Protein AF-A0A3S3U5F5-F1 (afdb_monomer)

Radius of gyration: 26.41 Å; Cα contacts (8 Å, |Δi|>4): 62; chains: 1; bounding box: 65×64×50 Å

Mean predicted aligned error: 14.67 Å

Sequence (119 aa):
MKKSYLFFKGLLLVVLMTSCSSEEALIKENTTAFEISKTPEMQGFESALKTYLRGKKENAGNKSNLKEEDTKIMKEKTILLLNSIGKSELATQETMETDQLMLLALREYSKKLTEMRKQ

pLDDT: mean 76.59, std 20.49, range [37.47, 97.62]

Solvent-accessible surface area (backbone atoms only — not comparable to full-atom values): 7612 Å² total; per-residue (Å²): 135,90,81,86,90,82,88,83,88,76,89,78,89,80,96,79,84,90,80,83,80,87,71,92,84,78,79,85,73,79,81,69,76,77,76,74,86,71,53,73,44,54,54,48,27,53,53,31,49,53,52,40,53,47,36,50,60,77,25,73,88,45,96,78,66,60,51,67,64,48,51,50,49,34,40,53,29,37,33,50,32,26,43,74,74,73,37,44,83,67,39,71,50,74,88,54,55,54,69,60,51,44,53,52,38,54,56,55,48,53,51,51,57,53,52,64,70,74,107

Structure (mmCIF, N/CA/C/O backbone):
data_AF-A0A3S3U5F5-F1
#
_entry.id   AF-A0A3S3U5F5-F1
#
loop_
_atom_site.group_PDB
_atom_site.id
_atom_site.type_symbol
_atom_site.label_atom_id
_atom_site.label_alt_id
_atom_site.label_comp_id
_atom_site.label_asym_id
_atom_site.label_entity_id
_atom_site.label_seq_id
_atom_site.pdbx_PDB_ins_code
_atom_site.Cartn_x
_atom_site.Cartn_y
_atom_site.Cartn_z
_atom_site.occupancy
_atom_site.B_iso_or_equiv
_atom_site.auth_seq_id
_atom_site.auth_comp_id
_atom_site.auth_asym_id
_atom_site.auth_atom_id
_atom_site.pdbx_PDB_model_num
ATOM 1 N N . MET A 1 1 ? -50.020 -48.601 -37.629 1.00 37.47 1 MET A N 1
ATOM 2 C CA . MET A 1 1 ? -49.429 -49.918 -37.281 1.00 37.47 1 MET A CA 1
ATOM 3 C C . MET A 1 1 ? -48.067 -49.629 -36.638 1.00 37.47 1 MET A C 1
ATOM 5 O O . MET A 1 1 ? -47.303 -48.922 -37.268 1.00 37.47 1 MET A O 1
ATOM 9 N N . LYS A 1 2 ? -47.864 -49.788 -35.312 1.00 39.41 2 LYS A N 1
ATOM 10 C CA . LYS A 1 2 ? -47.395 -51.012 -34.596 1.00 39.41 2 LYS A CA 1
ATOM 11 C C . LYS A 1 2 ? -46.125 -51.573 -35.276 1.00 39.41 2 LYS A C 1
ATOM 13 O O . LYS A 1 2 ? -46.252 -51.955 -36.426 1.00 39.41 2 LYS A O 1
ATOM 18 N N . LYS A 1 3 ? -44.916 -51.663 -34.696 1.00 46.31 3 LYS A N 1
ATOM 19 C CA . LYS A 1 3 ? -44.437 -52.094 -33.355 1.00 46.31 3 LYS A CA 1
ATOM 20 C C . LYS A 1 3 ? -42.905 -51.807 -33.292 1.00 46.31 3 LYS A C 1
ATOM 22 O O . LYS A 1 3 ? -42.251 -51.982 -34.308 1.00 46.31 3 LYS A O 1
ATOM 27 N N . SER A 1 4 ? -42.354 -51.192 -32.234 1.00 51.16 4 SER A N 1
ATOM 28 C CA . SER A 1 4 ? -41.715 -51.839 -31.053 1.00 51.16 4 SER A CA 1
ATOM 29 C C . SER A 1 4 ? -40.388 -52.557 -31.369 1.00 51.16 4 SER A C 1
ATOM 31 O O . SER A 1 4 ? -40.407 -53.530 -32.105 1.00 51.16 4 SER A O 1
ATOM 33 N N . TYR A 1 5 ? -39.223 -52.031 -30.962 1.00 50.66 5 TYR A N 1
ATOM 34 C CA . TYR A 1 5 ? -38.514 -52.138 -29.658 1.00 50.66 5 TYR A CA 1
ATOM 35 C C . TYR A 1 5 ? -37.307 -53.076 -29.789 1.00 50.66 5 TYR A C 1
ATOM 37 O O . TYR A 1 5 ? -37.483 -54.189 -30.256 1.00 50.66 5 TYR A O 1
ATOM 45 N N . LEU A 1 6 ? -36.134 -52.631 -29.322 1.00 49.69 6 LEU A N 1
ATOM 46 C CA . LEU A 1 6 ? -35.053 -53.407 -28.678 1.00 49.69 6 LEU A CA 1
ATOM 47 C C . LEU A 1 6 ? -33.972 -52.380 -28.276 1.00 49.69 6 LEU A C 1
ATOM 49 O O . LEU A 1 6 ? -33.249 -51.865 -29.116 1.00 49.69 6 LEU A O 1
ATOM 53 N N . PHE A 1 7 ? -34.050 -51.793 -27.080 1.00 48.00 7 PHE A N 1
ATOM 54 C CA . PHE A 1 7 ? -33.341 -52.254 -25.879 1.00 48.00 7 PHE A CA 1
ATOM 55 C C . PHE A 1 7 ? -31.877 -52.629 -26.142 1.00 48.00 7 PHE A C 1
ATOM 57 O O . PHE A 1 7 ? -31.572 -53.791 -26.387 1.00 48.00 7 PHE A O 1
ATOM 64 N N . PHE A 1 8 ? -30.970 -51.673 -25.933 1.00 50.16 8 PHE A N 1
ATOM 65 C CA . PHE A 1 8 ? -29.679 -52.002 -25.342 1.00 50.16 8 PHE A CA 1
ATOM 66 C C . PHE A 1 8 ? -29.500 -51.228 -24.038 1.00 50.16 8 PHE A C 1
ATOM 68 O O . PHE A 1 8 ? -29.284 -50.020 -24.001 1.00 50.16 8 PHE A O 1
ATOM 75 N N . LYS A 1 9 ? -29.713 -51.982 -22.959 1.00 49.81 9 LYS A N 1
ATOM 76 C CA . LYS A 1 9 ? -29.387 -51.656 -21.578 1.00 49.81 9 LYS A CA 1
ATOM 77 C C . LYS A 1 9 ? -27.872 -51.501 -21.430 1.00 49.81 9 LYS A C 1
ATOM 79 O O . LYS A 1 9 ? -27.114 -52.297 -21.972 1.00 49.81 9 LYS A O 1
ATOM 84 N N . GLY A 1 10 ? -27.486 -50.541 -20.603 1.00 49.06 10 GLY A N 1
ATOM 85 C CA . GLY A 1 10 ? -26.135 -50.316 -20.092 1.00 49.06 10 GLY A CA 1
ATOM 86 C C . GLY A 1 10 ? -26.070 -48.876 -19.593 1.00 49.06 10 GLY A C 1
ATOM 87 O O . GLY A 1 10 ? -25.614 -48.001 -20.308 1.00 49.06 10 GLY A O 1
ATOM 88 N N . LEU A 1 11 ? -26.780 -48.495 -18.527 1.00 49.59 11 LEU A N 1
ATOM 89 C CA . LEU A 1 11 ? -26.450 -48.802 -17.131 1.00 49.59 11 LEU A CA 1
ATOM 90 C C . LEU A 1 11 ? -24.941 -48.693 -16.874 1.00 49.59 11 LEU A C 1
ATOM 92 O O . LEU A 1 11 ? -24.256 -49.702 -16.966 1.00 49.59 11 LEU A O 1
ATOM 96 N N . LEU A 1 12 ? -24.454 -47.500 -16.525 1.00 46.97 12 LEU A N 1
ATOM 97 C CA . LEU A 1 12 ? -23.824 -47.262 -15.221 1.00 46.97 12 LEU A CA 1
ATOM 98 C C . LEU A 1 12 ? -23.397 -45.791 -15.065 1.00 46.97 12 LEU A C 1
ATOM 100 O O . LEU A 1 12 ? -22.743 -45.262 -15.952 1.00 46.97 12 LEU A O 1
ATOM 104 N N . LEU A 1 13 ? -23.681 -45.237 -13.876 1.00 46.31 13 LEU A N 1
ATOM 105 C CA . LEU A 1 13 ? -22.873 -44.249 -13.138 1.00 46.31 13 LEU A CA 1
ATOM 1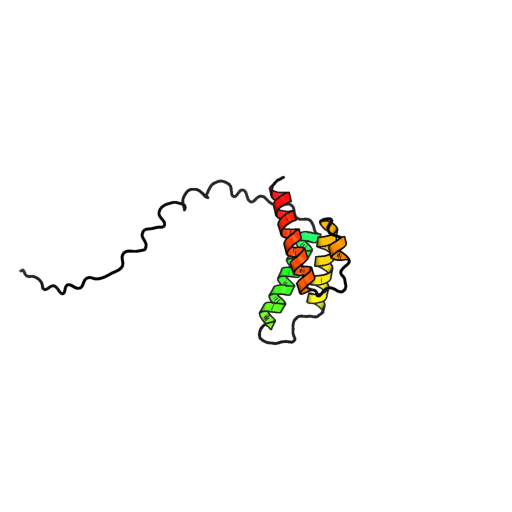06 C C . LEU A 1 13 ? -22.640 -42.872 -13.820 1.00 46.31 13 LEU A C 1
ATOM 108 O O . LEU A 1 13 ? -22.020 -42.780 -14.862 1.00 46.31 13 LEU A O 1
ATOM 112 N N . VAL A 1 14 ? -23.021 -41.712 -13.279 1.00 52.97 14 VAL A N 1
ATOM 113 C CA . VAL A 1 14 ? -22.995 -41.253 -11.885 1.00 52.97 14 VAL A CA 1
ATOM 114 C C . VAL A 1 14 ? -24.032 -40.131 -11.729 1.00 52.97 14 VAL A C 1
ATOM 116 O O . VAL A 1 14 ? -23.903 -39.055 -12.308 1.00 52.97 14 VAL A O 1
ATOM 119 N N . VAL A 1 15 ? -25.049 -40.376 -10.903 1.00 56.69 15 VAL A N 1
ATOM 120 C CA . VAL A 1 15 ? -25.854 -39.332 -10.260 1.00 56.69 15 VAL A CA 1
ATOM 121 C C . VAL A 1 15 ? -25.038 -38.833 -9.072 1.00 56.69 15 VAL A C 1
ATOM 123 O O . VAL A 1 15 ? -25.071 -39.452 -8.017 1.00 56.69 15 VAL A O 1
ATOM 126 N N . LEU A 1 16 ? -24.274 -37.757 -9.252 1.00 54.06 16 LEU A N 1
ATOM 127 C CA . LEU A 1 16 ? -23.694 -36.962 -8.162 1.00 54.06 16 LEU A CA 1
ATOM 128 C C . LEU A 1 16 ? -23.513 -35.516 -8.636 1.00 54.06 16 LEU A C 1
ATOM 130 O O . LEU A 1 16 ? -22.391 -35.092 -8.857 1.00 54.06 16 LEU A O 1
ATOM 134 N N . MET A 1 17 ? -24.612 -34.776 -8.812 1.00 50.06 17 MET A N 1
ATOM 135 C CA . MET A 1 17 ? -24.623 -33.301 -8.723 1.00 50.06 17 MET A CA 1
ATOM 136 C C . MET A 1 17 ? -25.990 -32.785 -8.226 1.00 50.06 17 MET A C 1
ATOM 138 O O . MET A 1 17 ? -26.480 -31.752 -8.664 1.00 50.06 17 MET A O 1
ATOM 142 N N . THR A 1 18 ? -26.633 -33.497 -7.297 1.00 53.19 18 THR A N 1
ATOM 143 C CA . THR A 1 18 ? -27.772 -32.964 -6.525 1.00 53.19 18 THR A CA 1
ATOM 144 C C . THR A 1 18 ? -27.376 -32.823 -5.062 1.00 53.19 18 THR A C 1
ATOM 146 O O . THR A 1 18 ? -27.970 -33.448 -4.193 1.00 53.19 18 THR A O 1
ATOM 149 N N . SER A 1 19 ? -26.344 -32.012 -4.820 1.00 48.69 19 SER A N 1
ATOM 150 C CA . SER A 1 19 ? -25.985 -31.492 -3.496 1.00 48.69 19 SER A CA 1
ATOM 151 C C . SER A 1 19 ? -25.364 -30.100 -3.639 1.00 48.69 19 SER A C 1
ATOM 153 O O . SER A 1 19 ? -24.188 -29.896 -3.375 1.00 48.69 19 SER A O 1
ATOM 155 N N . CYS A 1 20 ? -26.165 -29.139 -4.087 1.00 54.16 20 CYS A N 1
ATOM 156 C CA . CYS A 1 20 ? -26.112 -27.775 -3.558 1.00 54.16 20 CYS A CA 1
ATOM 157 C C . CYS A 1 20 ? -27.555 -27.256 -3.521 1.00 54.16 20 CYS A C 1
ATOM 159 O O . CYS A 1 20 ? -27.953 -26.311 -4.192 1.00 54.16 20 CYS A O 1
ATOM 161 N N . SER A 1 21 ? -28.388 -28.022 -2.814 1.00 44.03 21 SER A N 1
ATOM 162 C CA . SER A 1 21 ? -29.671 -27.554 -2.317 1.00 44.03 21 SER A CA 1
ATOM 163 C C . SER A 1 21 ? -29.370 -26.643 -1.137 1.00 44.03 21 SER A C 1
ATOM 165 O O . SER A 1 21 ? -28.746 -27.094 -0.181 1.00 44.03 21 SER A O 1
ATOM 167 N N . SER A 1 22 ? -29.898 -25.422 -1.205 1.00 53.56 22 SER A N 1
ATOM 168 C CA . SER A 1 22 ? -29.941 -24.423 -0.135 1.00 53.56 22 SER A CA 1
ATOM 169 C C . SER A 1 22 ? -28.671 -23.594 0.051 1.00 53.56 22 SER A C 1
ATOM 171 O O . SER A 1 22 ? -27.811 -23.957 0.839 1.00 53.56 22 SER A O 1
ATOM 173 N N . GLU A 1 23 ? -28.628 -22.445 -0.638 1.00 45.81 23 GLU A N 1
ATOM 174 C CA . GLU A 1 23 ? -28.332 -21.128 -0.026 1.00 45.81 23 GLU A CA 1
ATOM 175 C C . GLU A 1 23 ? -28.422 -19.933 -1.007 1.00 45.81 23 GLU A C 1
ATOM 177 O O . GLU A 1 23 ? -28.123 -18.803 -0.642 1.00 45.81 23 GLU A O 1
ATOM 182 N N . GLU A 1 24 ? -28.918 -20.103 -2.238 1.00 47.22 24 GLU A N 1
ATOM 183 C CA . GLU A 1 24 ? -28.978 -18.993 -3.215 1.00 47.22 24 GLU A CA 1
ATOM 184 C C . GLU A 1 24 ? -30.176 -18.026 -3.056 1.00 47.22 24 GLU A C 1
ATOM 186 O O . GLU A 1 24 ? -30.384 -17.155 -3.899 1.00 47.22 24 GLU A O 1
ATOM 191 N N . ALA A 1 25 ? -30.958 -18.117 -1.973 1.00 45.50 25 ALA A N 1
ATOM 192 C CA . ALA A 1 25 ? -32.168 -17.300 -1.783 1.00 45.50 25 ALA A CA 1
ATOM 193 C C . ALA A 1 25 ? -32.177 -16.390 -0.536 1.00 45.50 25 ALA A C 1
ATOM 195 O O . ALA A 1 25 ? -33.191 -15.747 -0.2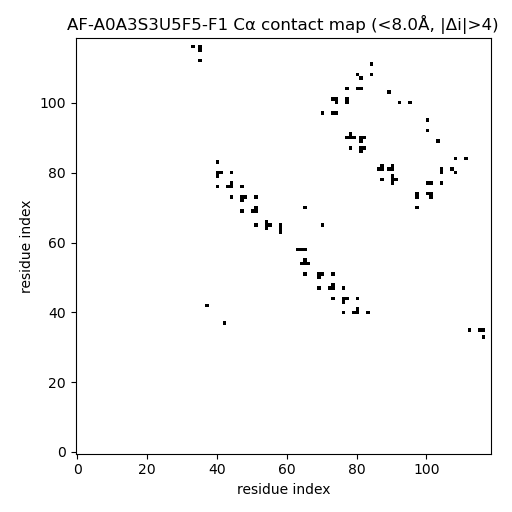79 1.00 45.50 25 ALA A O 1
ATOM 196 N N . LEU A 1 26 ? -31.075 -16.285 0.220 1.00 43.16 26 LEU A N 1
ATOM 197 C CA . LEU A 1 26 ? -31.007 -15.472 1.453 1.00 43.16 26 LEU A CA 1
ATOM 198 C C . LEU A 1 26 ? -29.810 -14.508 1.520 1.00 43.16 26 LEU A C 1
ATOM 200 O O . LEU A 1 26 ? -29.434 -14.051 2.592 1.00 43.16 26 LEU A O 1
ATOM 204 N N . ILE A 1 27 ? -29.235 -14.134 0.374 1.00 43.69 27 ILE A N 1
ATOM 205 C CA . ILE A 1 27 ? -28.261 -13.029 0.289 1.00 43.69 27 ILE A CA 1
ATOM 206 C C . ILE A 1 27 ? -28.754 -12.001 -0.735 1.00 43.69 27 ILE A C 1
ATOM 208 O O . ILE A 1 27 ? -28.056 -11.610 -1.667 1.00 43.69 27 ILE A O 1
ATOM 212 N N . LYS A 1 28 ? -30.024 -11.607 -0.619 1.00 42.12 28 LYS A N 1
ATOM 213 C CA . LYS A 1 28 ? -30.588 -10.476 -1.375 1.00 42.12 28 LYS A CA 1
ATOM 214 C C . LYS A 1 28 ? -31.117 -9.356 -0.482 1.00 42.12 28 LYS A C 1
ATOM 216 O O . LYS A 1 28 ? -31.659 -8.382 -0.991 1.00 42.12 28 LYS A O 1
ATOM 221 N N . GLU A 1 29 ? -30.885 -9.459 0.822 1.00 41.56 29 GLU A N 1
ATOM 222 C CA . GLU A 1 29 ? -31.082 -8.383 1.784 1.00 41.56 29 GLU A CA 1
ATOM 223 C C . GLU A 1 29 ? -29.735 -8.040 2.424 1.00 41.56 29 GLU A C 1
ATOM 225 O O . GLU A 1 29 ? -29.025 -8.909 2.921 1.00 41.56 29 GLU A O 1
ATOM 230 N N . ASN A 1 30 ? -29.407 -6.749 2.415 1.00 43.22 30 ASN A N 1
ATOM 231 C CA . ASN A 1 30 ? -28.295 -6.116 3.126 1.00 43.22 30 ASN A CA 1
ATOM 232 C C . ASN A 1 30 ? -26.916 -5.999 2.449 1.00 43.22 30 ASN A C 1
ATOM 234 O O . ASN A 1 30 ? -25.911 -5.783 3.122 1.00 43.22 30 ASN A O 1
ATOM 238 N N . THR A 1 31 ? -26.849 -5.976 1.117 1.00 45.72 31 THR A N 1
ATOM 239 C CA . THR A 1 31 ? -25.819 -5.178 0.424 1.00 45.72 31 THR A CA 1
ATOM 240 C C . THR A 1 31 ? -26.318 -3.748 0.217 1.00 45.72 31 THR A C 1
ATOM 242 O O . THR A 1 31 ? -26.286 -3.210 -0.887 1.00 45.72 31 THR A O 1
ATOM 245 N N . THR A 1 32 ? -26.732 -3.068 1.291 1.00 46.50 32 THR A N 1
ATOM 246 C CA . THR A 1 32 ? -26.422 -1.637 1.345 1.00 46.50 32 THR A CA 1
ATOM 247 C C . THR A 1 32 ? -24.911 -1.580 1.206 1.00 46.50 32 THR A C 1
ATOM 249 O O . THR A 1 32 ? -24.201 -2.035 2.104 1.00 46.50 32 THR A O 1
ATOM 252 N N . ALA A 1 33 ? -24.422 -1.182 0.032 1.00 54.38 33 ALA A N 1
ATOM 253 C CA . ALA A 1 33 ? -23.010 -0.959 -0.203 1.00 54.38 33 ALA A CA 1
ATOM 254 C C . ALA A 1 33 ? -22.555 0.021 0.876 1.00 54.38 33 ALA A C 1
ATOM 256 O O . ALA A 1 33 ? -22.835 1.211 0.793 1.00 54.38 33 ALA A O 1
ATOM 257 N N . PHE A 1 34 ? -21.978 -0.507 1.955 1.00 54.59 34 PHE A N 1
ATOM 258 C CA . PHE A 1 34 ? -21.454 0.302 3.033 1.00 54.59 34 PHE A CA 1
ATOM 259 C C . PHE A 1 34 ? -20.271 1.034 2.422 1.00 54.59 34 PHE A C 1
ATOM 261 O O . PHE A 1 34 ? -19.203 0.453 2.203 1.00 54.59 34 PHE A O 1
ATOM 268 N N . GLU A 1 35 ? -20.522 2.269 2.006 1.00 67.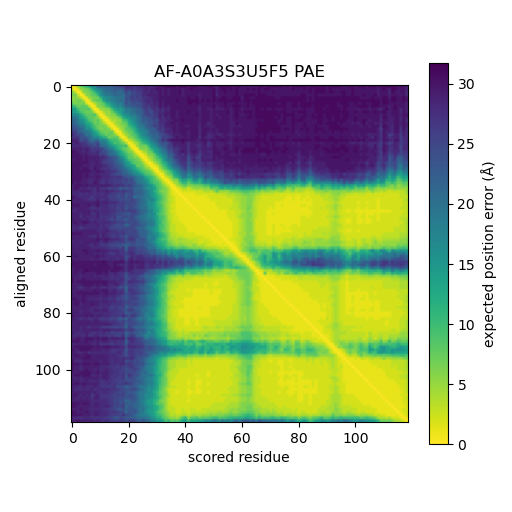12 35 GLU A N 1
ATOM 269 C CA . GLU A 1 35 ? -19.542 3.105 1.349 1.00 67.12 35 GLU A CA 1
ATOM 270 C C . GLU A 1 35 ? -18.566 3.567 2.426 1.00 67.12 35 GLU A C 1
ATOM 272 O O . GLU A 1 35 ? -18.770 4.558 3.122 1.00 67.12 35 GLU A O 1
ATOM 277 N N . ILE A 1 36 ? -17.519 2.765 2.625 1.00 74.25 36 ILE A N 1
ATOM 278 C CA . ILE A 1 36 ? -16.393 3.140 3.469 1.00 74.25 36 ILE A CA 1
ATOM 279 C C . ILE A 1 36 ? -15.823 4.427 2.869 1.00 74.25 36 ILE A C 1
ATOM 281 O O . ILE A 1 36 ? -15.257 4.395 1.774 1.00 74.25 36 ILE A O 1
ATOM 285 N N . SER A 1 37 ? -15.966 5.547 3.579 1.00 86.19 37 SER A N 1
ATOM 286 C CA . SER A 1 37 ? -15.366 6.822 3.181 1.00 86.19 37 SER A CA 1
ATOM 287 C C . SER A 1 37 ? -13.843 6.710 3.286 1.00 86.19 37 SER A C 1
ATOM 289 O O . SER A 1 37 ? -13.259 6.820 4.366 1.00 86.19 37 SER A O 1
ATOM 291 N N . LYS A 1 38 ? -13.200 6.374 2.163 1.00 88.94 38 LYS A N 1
ATOM 292 C CA . LYS A 1 38 ? -11.748 6.182 2.071 1.00 88.94 38 LYS A CA 1
ATOM 293 C C . LYS A 1 38 ? -11.033 7.525 2.136 1.00 88.94 38 LYS A C 1
ATOM 295 O O . LYS A 1 38 ? -11.470 8.493 1.518 1.00 88.94 38 LYS A O 1
ATOM 300 N N . THR A 1 39 ? -9.887 7.559 2.809 1.00 93.56 39 THR A N 1
ATOM 301 C CA . THR A 1 39 ? -9.032 8.752 2.804 1.00 93.56 39 THR A CA 1
ATOM 302 C C . THR A 1 39 ? -8.322 8.915 1.449 1.00 93.56 39 THR A C 1
ATOM 304 O O . THR A 1 39 ? -8.194 7.938 0.696 1.00 93.56 39 THR A O 1
ATOM 307 N N . PRO A 1 40 ? -7.819 10.118 1.119 1.00 96.12 40 PRO A N 1
ATOM 308 C CA . PRO A 1 40 ? -7.027 10.335 -0.091 1.00 96.12 40 PRO A CA 1
ATOM 309 C C . PRO A 1 40 ? -5.810 9.404 -0.202 1.00 96.12 40 PRO A C 1
ATOM 311 O O . PRO A 1 40 ? -5.472 8.951 -1.293 1.00 96.12 40 PRO A O 1
ATOM 314 N N . GLU A 1 41 ? -5.174 9.058 0.919 1.00 96.69 41 GLU A N 1
ATOM 315 C CA . GLU A 1 41 ? -4.021 8.152 0.964 1.00 96.69 41 GLU A CA 1
ATOM 316 C C . GLU A 1 41 ? -4.419 6.718 0.606 1.00 96.69 41 GLU A C 1
ATOM 318 O O . GLU A 1 41 ? -3.704 6.051 -0.142 1.00 96.69 41 GLU A O 1
ATOM 323 N N . MET A 1 42 ? -5.593 6.262 1.060 1.00 96.25 42 MET A N 1
ATOM 324 C CA . MET A 1 42 ? -6.153 4.960 0.678 1.00 96.25 42 MET A CA 1
ATOM 325 C C . MET A 1 42 ? -6.436 4.893 -0.824 1.00 96.25 42 MET A C 1
ATOM 327 O O . MET A 1 42 ? -6.051 3.932 -1.489 1.00 96.25 42 MET A O 1
ATOM 331 N N . GLN A 1 43 ? -7.059 5.934 -1.379 1.00 96.44 43 GLN A N 1
ATOM 332 C CA . GLN A 1 43 ? -7.337 6.018 -2.815 1.00 96.44 43 GLN A CA 1
ATOM 333 C C . GLN A 1 43 ? -6.043 6.085 -3.640 1.00 96.44 43 GLN A C 1
ATOM 335 O O . GLN A 1 43 ? -5.909 5.402 -4.660 1.00 96.44 43 GLN A O 1
ATOM 340 N N . GLY A 1 44 ? -5.066 6.872 -3.182 1.00 97.12 44 GLY A N 1
ATOM 341 C CA . GLY A 1 44 ? -3.753 6.992 -3.810 1.00 97.12 44 GLY A CA 1
ATOM 342 C C . GLY A 1 44 ? -2.998 5.665 -3.832 1.00 97.12 44 GLY A C 1
ATOM 343 O O . GLY A 1 44 ? -2.451 5.288 -4.869 1.00 97.12 44 GLY A O 1
ATOM 344 N N . PHE A 1 45 ? -3.025 4.925 -2.722 1.00 97.62 45 PHE A N 1
ATOM 345 C CA . PHE A 1 45 ? -2.444 3.590 -2.633 1.00 97.62 45 PHE A CA 1
ATOM 346 C C . PHE A 1 45 ? -3.121 2.592 -3.578 1.00 97.62 45 PHE A C 1
ATOM 348 O O . PHE A 1 45 ? -2.429 1.900 -4.318 1.00 97.62 45 PHE A O 1
ATOM 355 N N . GLU A 1 46 ? -4.455 2.536 -3.616 1.00 96.81 46 GLU A N 1
ATOM 356 C CA . GLU A 1 46 ? -5.189 1.626 -4.509 1.00 96.81 46 GLU A CA 1
ATOM 357 C C . GLU A 1 46 ? -4.905 1.898 -5.991 1.00 96.81 46 GLU A C 1
ATOM 359 O O . GLU A 1 46 ? -4.727 0.965 -6.781 1.00 96.81 46 GLU A O 1
ATOM 364 N N . SER A 1 47 ? -4.828 3.175 -6.371 1.00 97.12 47 SER A N 1
ATOM 365 C CA . SER A 1 47 ? -4.492 3.586 -7.735 1.00 97.12 47 SER A CA 1
ATOM 366 C C . SER A 1 47 ? -3.064 3.179 -8.118 1.00 97.12 47 SER A C 1
ATOM 368 O O . SER A 1 47 ? -2.845 2.582 -9.181 1.00 97.12 47 SER A O 1
ATOM 370 N N . ALA A 1 48 ? -2.097 3.431 -7.229 1.00 96.31 48 ALA A N 1
ATOM 371 C CA . ALA A 1 48 ? -0.707 3.027 -7.425 1.00 96.31 48 ALA A CA 1
ATOM 372 C C . ALA A 1 48 ? -0.576 1.500 -7.516 1.00 96.31 48 ALA A C 1
ATOM 374 O O . ALA A 1 48 ? 0.041 0.995 -8.452 1.00 96.31 48 ALA A O 1
ATOM 375 N N . LEU A 1 49 ? -1.246 0.764 -6.625 1.00 96.62 49 LEU A N 1
ATOM 376 C CA . LEU A 1 49 ? -1.277 -0.698 -6.611 1.00 96.62 49 LEU A CA 1
ATOM 377 C C . LEU A 1 49 ? -1.813 -1.270 -7.923 1.00 96.62 49 LEU A C 1
ATOM 379 O O . LEU A 1 49 ? -1.220 -2.185 -8.494 1.00 96.62 49 LEU A O 1
ATOM 383 N N . LYS A 1 50 ? -2.920 -0.720 -8.432 1.00 95.25 50 LYS A N 1
ATOM 384 C CA . LYS A 1 50 ? -3.507 -1.153 -9.704 1.00 95.25 50 LYS A CA 1
ATOM 385 C C . LYS A 1 50 ? -2.533 -0.953 -10.864 1.00 95.25 50 LYS A C 1
ATOM 387 O O . LYS A 1 50 ? -2.373 -1.858 -11.683 1.00 95.25 50 LYS A O 1
ATOM 392 N N . THR A 1 51 ? -1.888 0.209 -10.930 1.00 94.00 51 THR A N 1
ATOM 393 C CA . THR A 1 51 ? -0.906 0.530 -11.976 1.00 94.00 51 THR A CA 1
ATOM 394 C C . THR A 1 51 ? 0.311 -0.386 -11.886 1.00 94.00 51 THR A C 1
ATOM 396 O O . THR A 1 51 ? 0.680 -1.009 -12.880 1.00 94.00 51 THR A O 1
ATOM 399 N N . TYR A 1 52 ? 0.858 -0.551 -10.683 1.00 93.25 52 TYR A N 1
ATOM 400 C CA . TYR A 1 52 ? 2.025 -1.380 -10.408 1.00 93.25 52 TYR A CA 1
ATOM 401 C C . TYR A 1 52 ? 1.782 -2.856 -10.750 1.00 93.25 52 TYR A C 1
ATOM 403 O O . TYR A 1 52 ? 2.541 -3.456 -11.511 1.00 93.25 52 TYR A O 1
ATOM 411 N N . LEU A 1 53 ? 0.681 -3.445 -10.270 1.00 92.12 53 LEU A N 1
ATOM 412 C CA . LEU A 1 53 ? 0.349 -4.846 -10.548 1.00 92.12 53 LEU A CA 1
ATOM 413 C C . LEU A 1 53 ? 0.019 -5.089 -12.022 1.00 92.12 53 LEU A C 1
ATOM 415 O O . LEU A 1 53 ? 0.387 -6.133 -12.563 1.00 92.12 53 LEU A O 1
ATOM 419 N N . ARG A 1 54 ? -0.640 -4.133 -12.690 1.00 90.75 54 ARG A N 1
ATOM 420 C CA . ARG A 1 54 ? -0.858 -4.202 -14.139 1.00 90.75 54 ARG A CA 1
ATOM 421 C C . ARG A 1 54 ? 0.477 -4.204 -14.882 1.00 90.75 54 ARG A C 1
ATOM 423 O O . ARG A 1 54 ? 0.693 -5.096 -15.696 1.00 90.75 54 ARG A O 1
ATOM 430 N N . GLY A 1 55 ? 1.383 -3.291 -14.533 1.00 88.81 55 GLY A N 1
ATOM 431 C CA . GLY A 1 55 ? 2.733 -3.247 -15.090 1.00 88.81 55 GLY A CA 1
ATOM 432 C C . GLY A 1 55 ? 3.495 -4.556 -14.867 1.00 88.81 55 GLY A C 1
ATOM 433 O O . GLY A 1 55 ? 4.110 -5.074 -15.793 1.00 88.81 55 GLY A O 1
ATOM 434 N N . LYS A 1 56 ? 3.403 -5.171 -13.681 1.00 86.50 56 LYS A N 1
ATOM 435 C CA . LYS A 1 56 ? 4.029 -6.485 -13.435 1.00 86.50 56 LYS A CA 1
ATOM 436 C C . LYS A 1 56 ? 3.408 -7.602 -14.274 1.00 86.50 56 LYS A C 1
ATOM 438 O O . LYS A 1 56 ? 4.134 -8.466 -14.756 1.00 86.50 56 LYS A O 1
ATOM 443 N N . LYS A 1 57 ? 2.085 -7.593 -14.462 1.00 85.88 57 LYS A N 1
ATOM 444 C CA . LYS A 1 57 ? 1.367 -8.605 -15.253 1.00 85.88 57 LYS A CA 1
ATOM 445 C C . LYS A 1 57 ? 1.694 -8.509 -16.742 1.00 85.88 57 LYS A C 1
ATOM 447 O O . LYS A 1 57 ? 1.978 -9.527 -17.363 1.00 85.88 57 LYS A O 1
ATOM 452 N N . GLU A 1 58 ? 1.655 -7.306 -17.305 1.00 82.69 58 GLU A N 1
ATOM 453 C CA . GLU A 1 58 ? 1.943 -7.058 -18.725 1.00 82.69 58 GLU A CA 1
ATOM 454 C C . GLU A 1 58 ? 3.394 -7.419 -19.079 1.00 82.69 58 GLU A C 1
ATOM 456 O O . GLU A 1 58 ? 3.672 -7.881 -20.182 1.00 82.69 58 GLU A O 1
ATOM 461 N N . ASN A 1 59 ? 4.299 -7.310 -18.105 1.00 75.81 59 ASN A N 1
ATOM 462 C CA . ASN A 1 59 ? 5.723 -7.584 -18.273 1.00 75.81 59 ASN A CA 1
ATOM 463 C C . ASN A 1 59 ? 6.167 -8.965 -17.769 1.00 75.81 59 ASN A C 1
ATOM 465 O O . ASN A 1 59 ? 7.355 -9.277 -17.807 1.00 75.81 59 ASN A O 1
ATOM 469 N N . ALA A 1 60 ? 5.240 -9.836 -17.355 1.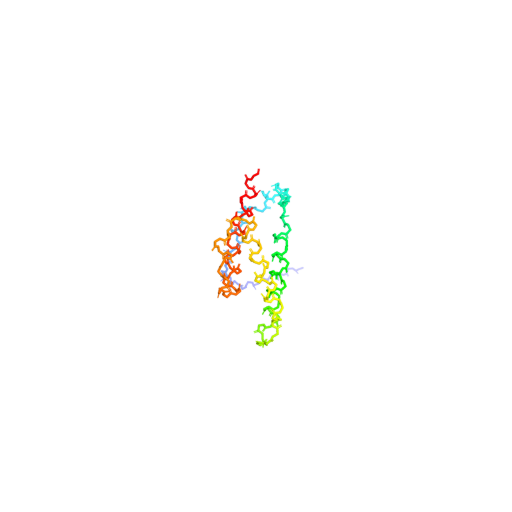00 67.12 60 ALA A N 1
ATOM 470 C CA . ALA A 1 60 ? 5.569 -11.183 -16.879 1.00 67.12 60 ALA A CA 1
ATOM 471 C C . ALA A 1 60 ? 6.276 -12.060 -17.943 1.00 67.12 60 ALA A C 1
ATOM 473 O O . ALA A 1 60 ? 6.880 -13.072 -17.593 1.00 67.12 60 ALA A O 1
ATOM 474 N N . GLY A 1 61 ? 6.241 -11.660 -19.223 1.00 61.47 61 GLY A N 1
ATOM 475 C CA . GLY A 1 61 ? 6.975 -12.291 -20.330 1.00 61.47 61 GLY A CA 1
ATOM 476 C C . GLY A 1 61 ? 8.189 -11.511 -20.860 1.00 61.47 61 GLY A C 1
ATOM 477 O O . GLY A 1 61 ? 8.962 -12.072 -21.628 1.00 61.47 61 GLY A O 1
ATOM 478 N N . ASN A 1 62 ? 8.391 -10.251 -20.454 1.00 59.84 62 ASN A N 1
ATOM 479 C CA . ASN A 1 62 ? 9.495 -9.397 -20.905 1.00 59.84 62 ASN A CA 1
ATOM 480 C C . ASN A 1 62 ? 10.087 -8.666 -19.692 1.00 59.84 62 ASN A C 1
ATOM 482 O O . ASN A 1 62 ? 9.507 -7.714 -19.177 1.00 59.84 62 ASN A O 1
ATOM 486 N N . LYS A 1 63 ? 11.249 -9.134 -19.223 1.00 51.72 63 LYS A N 1
ATOM 487 C CA . LYS A 1 63 ? 11.869 -8.786 -17.929 1.00 51.72 63 LYS A CA 1
ATOM 488 C C . LYS A 1 63 ? 12.214 -7.298 -17.689 1.00 51.72 63 LYS A C 1
ATOM 490 O O . LYS A 1 63 ? 12.803 -7.019 -16.651 1.00 51.72 63 LYS A O 1
ATOM 495 N N . SER A 1 64 ? 11.896 -6.344 -18.571 1.00 54.59 64 SER A N 1
ATOM 496 C CA . SER A 1 64 ? 12.496 -4.995 -18.510 1.00 54.59 64 SER A CA 1
ATOM 497 C C . SER A 1 64 ? 11.566 -3.778 -18.501 1.00 54.59 64 SER A C 1
ATOM 499 O O . SER A 1 64 ? 12.093 -2.674 -18.533 1.00 54.59 64 SER A O 1
ATOM 501 N N . ASN A 1 65 ? 10.235 -3.904 -18.473 1.00 58.81 65 ASN A N 1
ATOM 502 C CA . ASN A 1 65 ? 9.370 -2.730 -18.714 1.00 58.81 65 ASN A CA 1
ATOM 503 C C . ASN A 1 65 ? 8.437 -2.342 -17.557 1.00 58.81 65 ASN A C 1
ATOM 505 O O . ASN A 1 65 ? 7.500 -1.567 -17.765 1.00 58.81 65 ASN A O 1
ATOM 509 N N . LEU A 1 66 ? 8.676 -2.826 -16.332 1.00 75.19 66 LEU A N 1
ATOM 510 C CA . LEU A 1 66 ? 8.096 -2.141 -15.177 1.00 75.19 66 LEU A CA 1
ATOM 511 C C . LEU A 1 66 ? 8.819 -0.799 -15.061 1.00 75.19 66 LEU A C 1
ATOM 513 O O . LEU A 1 66 ? 10.028 -0.776 -14.837 1.00 75.19 66 LEU A O 1
ATOM 517 N N . LYS A 1 67 ? 8.1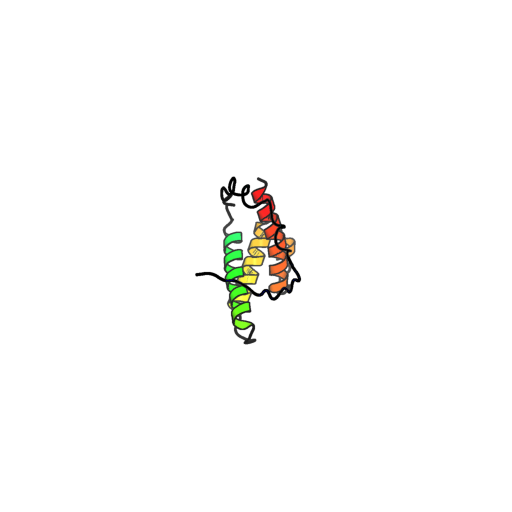06 0.309 -15.279 1.00 84.25 67 LYS A N 1
ATOM 518 C CA . LYS A 1 67 ? 8.730 1.630 -15.223 1.00 84.25 67 LYS A CA 1
ATOM 519 C C . LYS A 1 67 ? 9.274 1.851 -13.814 1.00 84.25 67 LYS A C 1
ATOM 521 O O . LYS A 1 67 ? 8.578 1.613 -12.825 1.00 84.25 67 LYS A O 1
ATOM 526 N N . GLU A 1 68 ? 10.511 2.327 -13.726 1.00 87.56 68 GLU A N 1
ATOM 527 C CA . GLU A 1 68 ? 11.131 2.708 -12.452 1.00 87.56 68 GLU A CA 1
ATOM 528 C C . GLU A 1 68 ? 10.248 3.714 -11.696 1.00 87.56 68 GLU A C 1
ATOM 530 O O . GLU A 1 68 ? 10.051 3.606 -10.487 1.00 87.56 68 GLU A O 1
ATOM 535 N N . GLU A 1 69 ? 9.612 4.620 -12.442 1.00 89.88 69 GLU A N 1
ATOM 536 C CA . GLU A 1 69 ? 8.623 5.568 -11.937 1.00 89.88 69 GLU A CA 1
ATOM 537 C C . GLU A 1 69 ? 7.431 4.882 -11.250 1.00 89.88 69 GLU A C 1
ATOM 539 O O . GLU A 1 69 ? 7.089 5.252 -10.130 1.00 89.88 69 GLU A O 1
ATOM 544 N N . ASP A 1 70 ? 6.844 3.840 -11.851 1.00 92.00 70 ASP A N 1
ATOM 545 C CA . ASP A 1 70 ? 5.712 3.114 -11.257 1.00 92.00 70 ASP A CA 1
ATOM 546 C C . ASP A 1 70 ? 6.129 2.414 -9.953 1.00 92.00 70 ASP A C 1
ATOM 548 O O . ASP A 1 70 ? 5.364 2.365 -8.989 1.00 92.00 70 ASP A O 1
ATOM 552 N N . THR A 1 71 ? 7.367 1.914 -9.894 1.00 92.62 71 THR A N 1
ATOM 553 C CA . THR A 1 71 ? 7.938 1.310 -8.679 1.00 92.62 71 THR A CA 1
ATOM 554 C C . THR A 1 71 ? 8.144 2.354 -7.582 1.00 92.62 71 THR A C 1
ATOM 556 O O . THR A 1 71 ? 7.804 2.112 -6.421 1.00 92.62 71 THR A O 1
ATOM 559 N N . LYS A 1 72 ? 8.654 3.536 -7.942 1.00 92.88 72 LYS A N 1
ATOM 560 C CA . LYS A 1 72 ? 8.848 4.656 -7.017 1.00 92.88 72 LYS A CA 1
ATOM 561 C C . LYS A 1 72 ? 7.516 5.168 -6.471 1.00 92.88 72 LYS A C 1
ATOM 563 O O . LYS A 1 72 ? 7.378 5.311 -5.258 1.00 92.88 72 LYS A O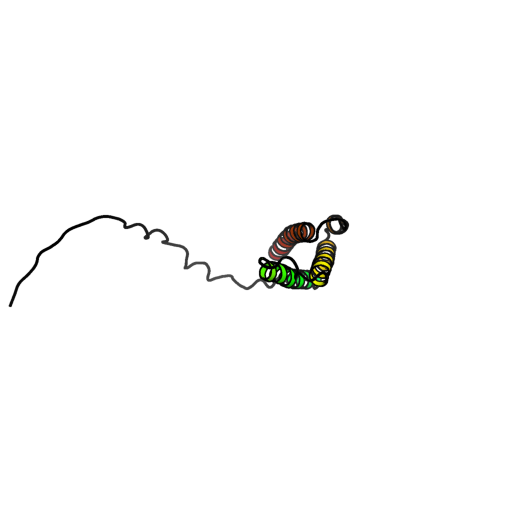 1
ATOM 568 N N . ILE A 1 73 ? 6.532 5.385 -7.344 1.00 95.19 73 ILE A N 1
ATOM 569 C CA . ILE A 1 73 ? 5.184 5.824 -6.963 1.00 95.19 73 ILE A CA 1
ATOM 570 C C . ILE A 1 73 ? 4.534 4.788 -6.045 1.00 95.19 73 ILE A C 1
ATOM 572 O O . ILE A 1 73 ? 3.964 5.156 -5.018 1.00 95.19 73 ILE A O 1
ATOM 576 N N . MET A 1 74 ? 4.651 3.494 -6.365 1.00 95.94 74 MET A N 1
ATOM 577 C CA . MET A 1 74 ? 4.139 2.426 -5.506 1.00 95.94 74 MET A CA 1
ATOM 578 C C . MET A 1 74 ? 4.750 2.504 -4.105 1.00 95.94 74 MET A C 1
ATOM 580 O O . MET A 1 74 ? 4.016 2.482 -3.115 1.00 95.94 74 MET A O 1
ATOM 584 N N . LYS A 1 75 ? 6.075 2.652 -4.002 1.00 94.50 75 LYS A N 1
ATOM 585 C CA . LYS A 1 75 ? 6.769 2.765 -2.713 1.00 94.50 75 LYS A CA 1
ATOM 586 C C . LYS A 1 75 ? 6.331 4.008 -1.932 1.00 94.50 75 LYS A C 1
ATOM 588 O O . LYS A 1 75 ? 5.966 3.888 -0.766 1.00 94.50 75 LYS A O 1
ATOM 593 N N . GLU A 1 76 ? 6.270 5.170 -2.580 1.00 95.25 76 GLU A N 1
ATOM 594 C CA . GLU A 1 76 ? 5.812 6.424 -1.967 1.00 95.25 76 GLU A CA 1
ATOM 595 C C . GLU A 1 76 ? 4.382 6.303 -1.419 1.00 95.25 76 GLU A C 1
ATOM 597 O O . GLU A 1 76 ? 4.133 6.599 -0.249 1.00 95.25 76 GLU A O 1
ATOM 602 N N . LYS A 1 77 ? 3.430 5.822 -2.231 1.00 97.06 77 LYS A N 1
ATOM 603 C CA . LYS A 1 77 ? 2.031 5.691 -1.791 1.00 97.06 77 LYS A CA 1
ATOM 604 C C . LYS A 1 77 ? 1.853 4.639 -0.703 1.00 97.06 77 LYS A C 1
ATOM 606 O O . LYS A 1 77 ? 0.975 4.787 0.142 1.00 97.06 77 LYS A O 1
ATOM 611 N N . THR A 1 78 ? 2.707 3.620 -0.679 1.00 96.25 78 THR A N 1
ATOM 612 C CA . THR A 1 78 ? 2.746 2.629 0.401 1.00 96.25 78 THR A CA 1
ATOM 613 C C . THR A 1 78 ? 3.155 3.265 1.732 1.00 96.25 78 THR A C 1
ATOM 615 O O . THR A 1 78 ? 2.483 3.060 2.740 1.00 96.25 78 THR A O 1
ATOM 618 N N . ILE A 1 79 ? 4.210 4.085 1.731 1.00 94.75 79 ILE A N 1
ATOM 619 C CA . ILE A 1 79 ? 4.685 4.821 2.916 1.00 94.75 79 ILE A CA 1
ATOM 620 C C . ILE A 1 79 ? 3.606 5.787 3.418 1.00 94.75 79 ILE A C 1
ATOM 622 O O . ILE A 1 79 ? 3.305 5.808 4.612 1.00 94.75 79 ILE A O 1
ATOM 626 N N . LEU A 1 80 ? 2.985 6.551 2.513 1.00 95.50 80 LEU A N 1
ATOM 627 C CA . LEU A 1 80 ? 1.918 7.491 2.869 1.00 95.50 80 LEU A CA 1
ATOM 628 C C . LEU A 1 80 ? 0.716 6.785 3.509 1.00 95.50 80 LEU A C 1
ATOM 630 O O . LEU A 1 80 ? 0.235 7.251 4.539 1.00 95.50 80 LEU A O 1
ATOM 634 N N . LEU A 1 81 ? 0.278 5.648 2.955 1.00 96.69 81 LEU A N 1
ATOM 635 C CA . LEU A 1 81 ? -0.796 4.848 3.544 1.00 96.69 81 LEU A CA 1
ATOM 636 C C . LEU A 1 81 ? -0.428 4.359 4.948 1.00 96.69 81 LEU A C 1
ATOM 638 O O . LEU A 1 81 ? -1.224 4.497 5.872 1.00 96.69 81 LEU A O 1
ATOM 642 N N . LEU A 1 82 ? 0.760 3.769 5.113 1.00 95.50 82 LEU A N 1
ATOM 643 C CA . LEU A 1 82 ? 1.210 3.250 6.406 1.00 95.50 82 LEU A CA 1
ATOM 644 C C . LEU A 1 82 ? 1.243 4.361 7.461 1.00 95.50 82 LEU A C 1
ATOM 646 O O . LEU A 1 82 ? 0.725 4.175 8.560 1.00 95.50 82 LEU A O 1
ATOM 650 N N . ASN A 1 83 ? 1.749 5.543 7.108 1.00 94.62 83 ASN A N 1
ATOM 651 C CA . ASN A 1 83 ? 1.712 6.710 7.984 1.00 94.62 83 ASN A CA 1
ATOM 652 C C . ASN A 1 83 ? 0.274 7.140 8.318 1.00 94.62 83 ASN A C 1
ATOM 654 O O . ASN A 1 83 ? -0.036 7.356 9.490 1.00 94.62 83 ASN A O 1
ATOM 658 N N . SER A 1 84 ? -0.623 7.215 7.328 1.00 94.88 84 SER A N 1
ATOM 659 C CA . SER A 1 84 ? -2.001 7.683 7.537 1.00 94.88 84 SER A CA 1
ATOM 660 C C . SER A 1 84 ? -2.839 6.740 8.402 1.00 94.88 84 SER A C 1
ATOM 662 O O . SER A 1 84 ? -3.772 7.180 9.069 1.00 94.88 84 SER A O 1
ATOM 664 N N . ILE A 1 85 ? -2.525 5.441 8.408 1.00 94.88 85 ILE A N 1
ATOM 665 C CA . ILE A 1 85 ? -3.199 4.446 9.258 1.00 94.88 85 ILE A CA 1
ATOM 666 C C . ILE A 1 85 ? -2.489 4.221 10.605 1.00 94.88 85 ILE A C 1
ATOM 668 O O . ILE A 1 85 ? -2.864 3.307 11.339 1.00 94.88 85 ILE A O 1
ATOM 672 N N . GLY A 1 86 ? -1.488 5.044 10.945 1.00 93.56 86 GLY A N 1
ATOM 673 C CA . GLY A 1 86 ? -0.783 4.990 12.230 1.00 93.56 86 GLY A CA 1
ATOM 674 C C . GLY A 1 86 ? 0.224 3.842 12.354 1.00 93.56 86 GLY A C 1
ATOM 675 O O . GLY A 1 86 ? 0.444 3.348 13.454 1.00 93.56 86 GLY A O 1
ATOM 676 N N . LYS A 1 87 ? 0.796 3.397 11.230 1.00 94.25 87 LYS A N 1
ATOM 677 C CA . LYS A 1 87 ? 1.828 2.351 11.117 1.00 94.25 87 LYS A CA 1
ATOM 678 C C . LYS A 1 87 ? 3.162 2.923 10.634 1.00 94.25 87 LYS A C 1
ATOM 680 O O . LYS A 1 87 ? 3.830 2.343 9.773 1.00 94.25 87 LYS A O 1
ATOM 685 N N . SER A 1 88 ? 3.535 4.093 11.147 1.00 90.19 88 SER A N 1
ATOM 686 C CA . SER A 1 88 ? 4.744 4.810 10.729 1.00 90.19 88 SER A CA 1
ATOM 687 C C . SER A 1 88 ? 6.032 4.035 11.021 1.00 90.19 88 SER A C 1
ATOM 689 O O . SER A 1 88 ? 7.003 4.164 10.284 1.00 90.19 88 SER A O 1
ATOM 691 N N . GLU A 1 89 ? 6.031 3.149 12.016 1.00 89.81 89 GLU A N 1
ATOM 692 C CA . GLU A 1 89 ? 7.133 2.235 12.326 1.00 89.81 89 GLU A CA 1
ATOM 693 C C . GLU A 1 89 ? 7.435 1.230 11.204 1.00 89.81 89 GLU A C 1
ATOM 695 O O . GLU A 1 89 ? 8.558 0.742 11.083 1.00 89.81 89 GLU A O 1
ATOM 700 N N . LEU A 1 90 ? 6.437 0.914 10.373 1.00 86.06 90 LEU A N 1
ATOM 701 C CA . LEU A 1 90 ? 6.610 0.083 9.181 1.00 86.06 90 LEU A CA 1
ATOM 702 C C . LEU A 1 90 ? 7.037 0.926 7.974 1.00 86.06 90 LEU A C 1
ATOM 704 O O . LEU A 1 90 ? 7.686 0.419 7.064 1.00 86.06 90 LEU A O 1
ATOM 708 N N . ALA A 1 91 ? 6.686 2.214 7.976 1.00 79.44 91 ALA A N 1
ATOM 709 C CA . ALA A 1 91 ? 6.972 3.153 6.899 1.00 79.44 91 ALA A CA 1
ATOM 710 C C . ALA A 1 91 ? 8.440 3.620 6.878 1.00 79.44 91 ALA A C 1
ATOM 712 O O . ALA A 1 91 ? 8.952 3.969 5.819 1.00 79.44 91 ALA A O 1
ATOM 713 N N . THR A 1 92 ? 9.134 3.586 8.020 1.00 77.38 92 THR A N 1
ATOM 714 C CA . THR A 1 92 ? 10.562 3.944 8.143 1.00 77.38 92 THR A CA 1
ATOM 715 C C . THR A 1 92 ? 11.515 2.887 7.587 1.00 77.38 92 THR A C 1
ATOM 717 O O . THR A 1 92 ? 12.723 3.113 7.525 1.00 77.38 92 THR A O 1
ATOM 720 N N . GLN A 1 93 ? 11.000 1.739 7.140 1.00 74.56 93 GLN A N 1
ATOM 721 C CA . GLN A 1 93 ? 11.791 0.685 6.505 1.00 74.56 93 GLN A CA 1
ATOM 722 C C . GLN A 1 93 ? 12.075 1.026 5.034 1.00 74.56 93 GLN A C 1
ATOM 724 O O . GLN A 1 93 ? 11.770 0.257 4.125 1.00 74.56 93 GLN A O 1
ATOM 729 N N . GLU A 1 94 ? 12.671 2.194 4.781 1.00 63.53 94 GLU A N 1
ATOM 730 C CA . GLU A 1 94 ? 12.982 2.685 3.431 1.00 63.53 94 GLU A CA 1
ATOM 731 C C . GLU A 1 94 ? 13.939 1.765 2.661 1.00 63.53 94 GLU A C 1
ATOM 733 O O . GLU A 1 94 ? 13.941 1.769 1.431 1.00 63.53 94 GLU A O 1
ATOM 738 N N . THR A 1 95 ? 14.720 0.937 3.357 1.00 75.19 95 THR A N 1
ATOM 739 C CA . THR A 1 95 ? 15.603 -0.073 2.754 1.00 75.19 95 THR A CA 1
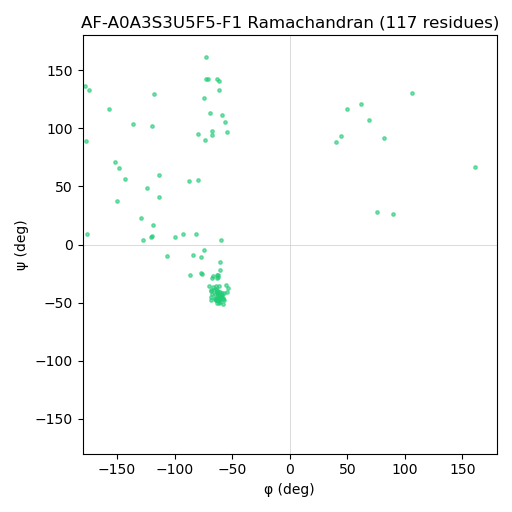ATOM 740 C C . THR A 1 95 ? 14.862 -1.318 2.268 1.00 75.19 95 THR A C 1
ATOM 742 O O . TH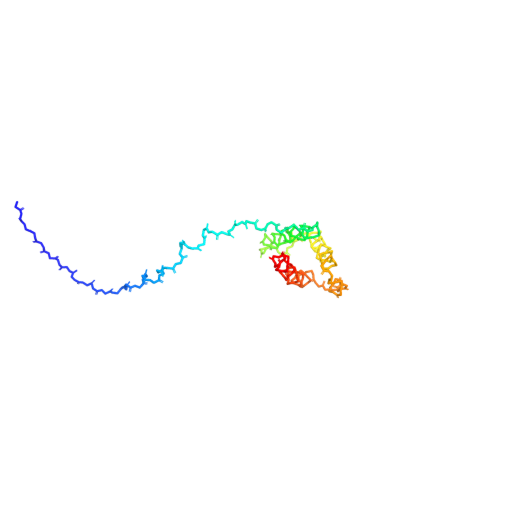R A 1 95 ? 15.446 -2.128 1.556 1.00 75.19 95 THR A O 1
ATOM 745 N N . MET A 1 96 ? 13.584 -1.483 2.621 1.00 83.31 96 MET A N 1
ATOM 746 C CA . MET A 1 96 ? 12.781 -2.623 2.199 1.00 83.31 96 MET A CA 1
ATOM 747 C C . MET A 1 96 ? 12.444 -2.545 0.704 1.00 83.31 96 MET A C 1
ATOM 749 O O . MET A 1 96 ? 12.144 -1.475 0.153 1.00 83.31 96 MET A O 1
ATOM 753 N N . GLU A 1 97 ? 12.456 -3.708 0.055 1.00 90.62 97 GLU A N 1
ATOM 754 C CA . GLU A 1 97 ? 12.019 -3.860 -1.330 1.00 90.62 97 GLU A CA 1
ATOM 755 C C . GLU A 1 97 ? 10.543 -3.477 -1.485 1.00 90.62 97 GLU A C 1
ATOM 757 O O . GLU A 1 97 ? 9.704 -3.813 -0.644 1.00 90.62 97 GLU A O 1
ATOM 762 N N . THR A 1 98 ? 10.202 -2.805 -2.588 1.00 91.88 98 THR A N 1
ATOM 763 C CA . THR A 1 98 ? 8.849 -2.270 -2.827 1.00 91.88 98 THR A CA 1
ATOM 764 C C . THR A 1 98 ? 7.765 -3.340 -2.698 1.00 91.88 98 THR A C 1
ATOM 766 O O . THR A 1 98 ? 6.727 -3.089 -2.092 1.00 91.88 98 THR A O 1
ATOM 769 N N . ASP A 1 99 ? 8.010 -4.550 -3.207 1.00 92.31 99 ASP A N 1
ATOM 770 C CA . ASP A 1 99 ? 7.062 -5.666 -3.110 1.00 92.31 99 ASP A CA 1
ATOM 771 C C . ASP A 1 99 ? 6.795 -6.088 -1.657 1.00 92.31 99 ASP A C 1
ATOM 773 O O . ASP A 1 99 ? 5.653 -6.363 -1.287 1.00 92.31 99 ASP A O 1
ATOM 777 N N . GLN A 1 100 ? 7.836 -6.133 -0.824 1.00 92.69 100 GLN A N 1
ATOM 778 C CA . GLN A 1 100 ? 7.711 -6.516 0.582 1.00 92.69 100 GLN A CA 1
ATOM 779 C C . GLN A 1 100 ? 6.946 -5.446 1.364 1.00 92.69 100 GLN A C 1
ATOM 781 O O . GLN A 1 100 ? 6.010 -5.768 2.099 1.00 92.69 100 GLN A O 1
ATOM 786 N N . LEU A 1 101 ? 7.285 -4.176 1.136 1.00 93.50 101 LEU A N 1
ATOM 787 C CA . LEU A 1 101 ? 6.617 -3.049 1.778 1.00 93.50 101 LEU A CA 1
ATOM 788 C C . LEU A 1 101 ? 5.137 -2.973 1.367 1.00 93.50 101 LEU A C 1
ATOM 790 O O . LEU A 1 101 ? 4.260 -2.796 2.212 1.00 93.50 101 LEU A O 1
ATOM 794 N N . MET A 1 102 ? 4.843 -3.195 0.083 1.00 94.81 102 MET A N 1
ATOM 795 C CA . MET A 1 102 ? 3.479 -3.268 -0.450 1.00 94.81 102 MET A CA 1
ATOM 796 C C . MET A 1 102 ? 2.667 -4.385 0.219 1.00 94.81 102 MET A C 1
ATOM 798 O O . MET A 1 102 ? 1.512 -4.166 0.586 1.00 94.81 102 MET A O 1
ATOM 802 N N . LEU A 1 103 ? 3.242 -5.580 0.401 1.00 94.38 103 LEU A N 1
ATOM 803 C CA . LEU A 1 103 ? 2.558 -6.696 1.066 1.00 94.38 103 LEU A CA 1
ATOM 804 C C . LEU A 1 103 ? 2.249 -6.396 2.539 1.00 94.38 103 LEU A C 1
ATOM 806 O O . LEU A 1 103 ? 1.170 -6.751 3.022 1.00 94.38 103 LEU A O 1
ATOM 810 N N . LEU A 1 104 ? 3.162 -5.726 3.248 1.00 94.12 104 LEU A N 1
ATOM 811 C CA . LEU A 1 104 ? 2.911 -5.262 4.615 1.00 94.12 104 LEU A CA 1
ATOM 812 C C . LEU A 1 104 ? 1.767 -4.247 4.654 1.00 94.12 104 LEU A C 1
ATOM 814 O O . LEU A 1 104 ? 0.833 -4.407 5.441 1.00 94.12 104 LEU A O 1
ATOM 818 N N . ALA A 1 105 ? 1.786 -3.256 3.763 1.00 95.31 105 ALA A N 1
ATOM 819 C CA . ALA A 1 105 ? 0.719 -2.266 3.686 1.00 95.31 105 ALA A CA 1
ATOM 820 C C . ALA A 1 105 ? -0.632 -2.881 3.323 1.00 95.31 105 ALA A C 1
ATOM 822 O O . ALA A 1 105 ? -1.626 -2.516 3.935 1.00 95.31 105 ALA A O 1
ATOM 823 N N . LEU A 1 106 ? -0.691 -3.860 2.415 1.00 96.88 106 LEU A N 1
ATOM 824 C CA . LEU A 1 106 ? -1.930 -4.585 2.107 1.00 96.88 106 LEU A CA 1
ATOM 825 C C . LEU A 1 106 ? -2.522 -5.276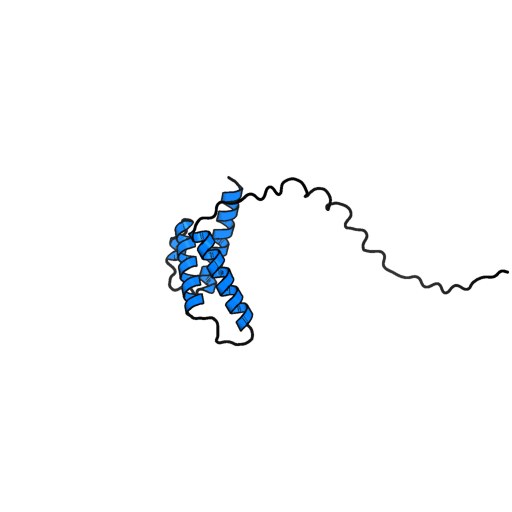 3.339 1.00 96.88 106 LEU A C 1
ATOM 827 O O . LEU A 1 106 ? -3.737 -5.235 3.551 1.00 96.88 106 LEU A O 1
ATOM 831 N N . ARG A 1 107 ? -1.671 -5.893 4.165 1.00 96.06 107 ARG A N 1
ATOM 832 C CA . ARG A 1 107 ? -2.096 -6.555 5.403 1.00 96.06 107 ARG A CA 1
ATOM 833 C C . ARG A 1 107 ? -2.694 -5.556 6.390 1.00 96.06 107 ARG A C 1
ATOM 835 O O . ARG A 1 107 ? -3.782 -5.797 6.909 1.00 96.06 107 ARG A O 1
ATOM 842 N N . GLU A 1 108 ? -2.002 -4.452 6.649 1.00 96.19 108 GLU A N 1
ATOM 843 C CA . GLU A 1 108 ? -2.484 -3.436 7.591 1.00 96.19 108 GLU A CA 1
ATOM 844 C C . GLU A 1 108 ? -3.694 -2.670 7.038 1.00 96.19 108 GLU A C 1
ATOM 846 O O . GLU A 1 108 ? -4.651 -2.408 7.766 1.00 96.19 108 GLU A O 1
ATOM 851 N N . TYR A 1 109 ? -3.728 -2.411 5.731 1.00 96.00 109 TYR A N 1
ATOM 852 C CA . TYR A 1 109 ? -4.863 -1.789 5.056 1.00 96.00 109 TYR A CA 1
ATOM 853 C C . TYR A 1 109 ? -6.129 -2.647 5.146 1.00 96.00 109 TYR A C 1
ATOM 855 O O . TYR A 1 109 ? -7.202 -2.140 5.465 1.00 96.00 109 TYR A O 1
ATOM 863 N N . SER A 1 110 ? -6.013 -3.966 4.955 1.00 94.81 110 SER A N 1
ATOM 864 C CA . SER A 1 110 ? -7.138 -4.896 5.112 1.00 94.81 110 SER A CA 1
ATOM 865 C C . SER A 1 110 ? -7.719 -4.878 6.533 1.00 94.81 110 SER A C 1
ATOM 867 O O . SER A 1 110 ? -8.945 -4.867 6.702 1.00 94.81 110 SER A O 1
ATOM 869 N N . LYS A 1 111 ? -6.861 -4.806 7.561 1.00 95.00 111 LYS A N 1
ATOM 870 C CA . LYS A 1 111 ? -7.305 -4.629 8.953 1.00 95.00 111 LYS A CA 1
ATOM 871 C C . LYS A 1 111 ? -8.039 -3.303 9.122 1.00 95.00 111 LYS A C 1
ATOM 873 O O . LYS A 1 111 ? -9.150 -3.300 9.646 1.00 95.00 111 LYS A O 1
ATOM 878 N N . LYS A 1 112 ? -7.478 -2.207 8.598 1.00 94.00 112 LYS A N 1
ATOM 879 C CA . LYS A 1 112 ? -8.089 -0.877 8.690 1.00 94.00 112 LYS A CA 1
ATOM 880 C C . LYS A 1 112 ? -9.475 -0.821 8.045 1.00 94.00 112 LYS A C 1
ATOM 882 O O . LYS A 1 112 ? -10.409 -0.317 8.657 1.00 94.00 112 LYS A O 1
ATOM 887 N N . LEU A 1 113 ? -9.643 -1.388 6.850 1.00 91.81 113 LEU A N 1
ATOM 888 C CA . LEU A 1 113 ? -10.954 -1.482 6.193 1.00 91.81 113 LEU A CA 1
ATOM 889 C C . LEU A 1 113 ? -11.958 -2.306 7.011 1.00 91.81 113 LEU A C 1
ATOM 891 O O . LEU A 1 113 ? -13.145 -1.990 7.046 1.00 91.81 113 LEU A O 1
ATOM 895 N N . THR A 1 114 ? -11.485 -3.356 7.685 1.00 91.69 114 THR A N 1
ATOM 896 C CA . THR A 1 114 ? -12.323 -4.176 8.569 1.00 91.69 114 THR A CA 1
ATOM 897 C C . THR A 1 114 ? -12.759 -3.398 9.809 1.00 91.69 114 THR A C 1
ATOM 899 O O . THR A 1 114 ? -13.911 -3.510 10.215 1.00 91.69 114 THR A O 1
ATOM 902 N N . GLU A 1 115 ? -11.872 -2.597 10.399 1.00 90.50 115 GLU A N 1
ATOM 903 C CA . GLU A 1 115 ? -12.207 -1.697 11.509 1.00 90.50 115 GLU A CA 1
ATOM 904 C C . GLU A 1 115 ? -13.251 -0.661 11.091 1.00 90.50 115 GLU A C 1
ATOM 906 O O . GLU A 1 115 ? -14.253 -0.509 11.779 1.00 90.50 115 GLU A O 1
ATOM 911 N N . MET A 1 116 ? -13.063 -0.010 9.939 1.00 89.06 116 MET A N 1
ATOM 912 C CA . MET A 1 116 ? -14.000 0.997 9.422 1.00 89.06 116 MET A CA 1
ATOM 913 C C . MET A 1 116 ? -15.390 0.426 9.121 1.00 89.06 116 MET A C 1
ATOM 915 O O . MET A 1 116 ? -16.365 1.157 9.185 1.00 89.06 116 MET A O 1
ATOM 919 N N . ARG A 1 117 ? -15.494 -0.870 8.797 1.00 84.75 117 ARG A N 1
ATOM 920 C CA . ARG A 1 117 ? -16.783 -1.553 8.593 1.00 84.75 117 ARG A CA 1
ATOM 921 C C . ARG A 1 117 ? -17.498 -1.896 9.907 1.00 84.75 117 ARG A C 1
ATOM 923 O O . ARG A 1 117 ? -18.701 -2.118 9.901 1.00 84.75 117 ARG A O 1
ATOM 930 N N . LYS A 1 118 ? -16.757 -2.038 11.009 1.00 82.44 118 LYS A N 1
ATOM 931 C CA . LYS A 1 118 ? -17.319 -2.355 12.334 1.00 82.44 118 LYS A CA 1
ATOM 932 C C . LYS A 1 118 ? -17.817 -1.114 13.085 1.00 82.44 118 LYS A C 1
ATOM 934 O O . LYS A 1 118 ? -18.391 -1.281 14.158 1.00 82.44 118 LYS A O 1
ATOM 939 N N . GLN A 1 119 ? -17.527 0.079 12.567 1.00 61.25 119 GLN A N 1
ATOM 940 C CA . GLN A 1 119 ? -18.024 1.363 13.063 1.00 61.25 119 GLN A CA 1
ATOM 941 C C . GLN A 1 119 ? -19.405 1.647 12.483 1.00 61.25 119 GLN A C 1
ATOM 943 O O . GLN A 1 119 ? -20.228 2.199 13.242 1.00 61.25 119 GLN A O 1
#

Secondary structure (DSSP, 8-state):
---------------------S-TTS-SS----------HHHHHHHHHHHHHHHHHHHTTTSTT-S-HHHHHHHHHHHHHHHHHTT-HHHHT-TTS-HHHHHHHHHHHHHHHHHHHH--

Foldseek 3Di:
DDDDDDDDDDDDDDPPDPPPPDDPPPPPPPPPVPPLPDDPLRVQLVVLVVLQVVQCVVCVPPVPGNDPVSLVSNLVSLLSLCVVLPNNVLSVPPVDRSVVSNVVSVVSVVVVVVVSVVD

Organism: NCBI:txid2502784